Protein AF-A0A1I6V5A1-F1 (afdb_monomer_lite)

Sequence (88 aa):
MARPSKNGDAIKSELKSQFDPDKSVL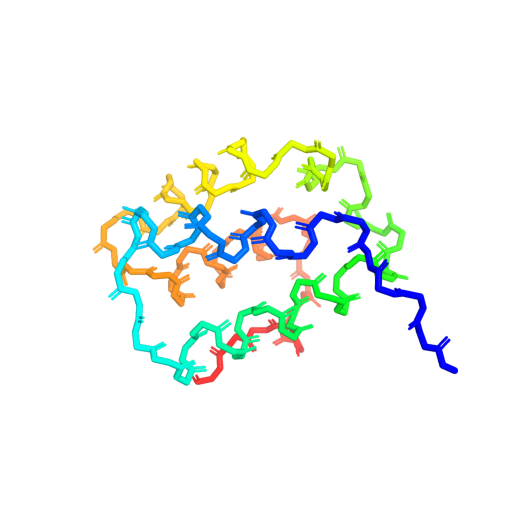EATMERIGEAQQMDEFREYSHWENPEKLVSHLYGFSQEQGLKAGWNRWISVQEGDTARLKID

Structure (mmCIF, N/CA/C/O backbone):
data_AF-A0A1I6V5A1-F1
#
_entry.id   AF-A0A1I6V5A1-F1
#
loop_
_atom_site.group_PDB
_atom_site.id
_atom_site.type_symbol
_atom_site.label_atom_id
_atom_site.label_alt_id
_atom_site.label_comp_id
_atom_site.label_asym_id
_atom_site.label_entity_id
_atom_site.label_seq_id
_atom_site.pdbx_PDB_ins_code
_atom_site.Cartn_x
_atom_site.Cartn_y
_atom_site.Cartn_z
_atom_site.occupancy
_atom_site.B_iso_o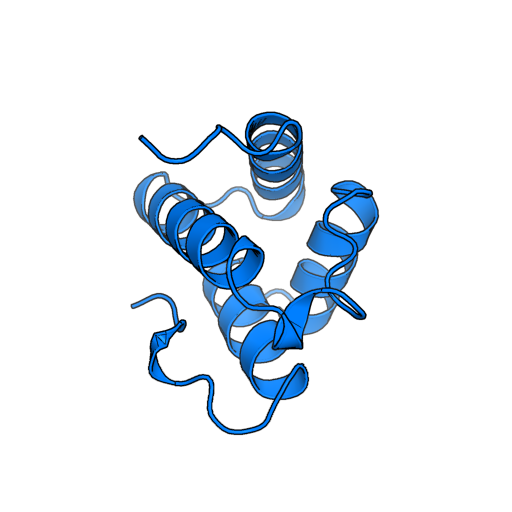r_equiv
_atom_site.auth_seq_id
_atom_site.auth_comp_id
_atom_site.auth_asym_id
_atom_site.auth_atom_id
_atom_site.pdbx_PDB_model_num
ATOM 1 N N . MET A 1 1 ? 20.543 -5.104 8.990 1.00 35.56 1 MET A N 1
ATOM 2 C CA . MET A 1 1 ? 19.605 -4.047 9.427 1.00 35.56 1 MET A CA 1
ATOM 3 C C . MET A 1 1 ? 19.179 -3.288 8.181 1.00 35.56 1 MET A C 1
ATOM 5 O O . MET A 1 1 ? 20.012 -2.597 7.606 1.00 35.56 1 MET A O 1
ATOM 9 N N . ALA A 1 2 ? 17.960 -3.519 7.688 1.00 40.12 2 ALA A N 1
ATOM 10 C CA . ALA A 1 2 ? 17.446 -2.813 6.516 1.00 40.12 2 ALA A CA 1
ATOM 11 C C . ALA A 1 2 ? 17.337 -1.317 6.850 1.00 40.12 2 ALA A C 1
ATOM 13 O O . ALA A 1 2 ? 16.820 -0.956 7.907 1.00 40.12 2 ALA A O 1
ATOM 14 N N . ARG A 1 3 ? 17.895 -0.449 5.999 1.00 41.03 3 ARG A N 1
ATOM 15 C CA . ARG A 1 3 ? 17.754 1.004 6.159 1.00 41.03 3 ARG A CA 1
ATOM 16 C C . ARG A 1 3 ? 16.261 1.337 6.063 1.00 41.03 3 ARG A C 1
ATOM 18 O O . A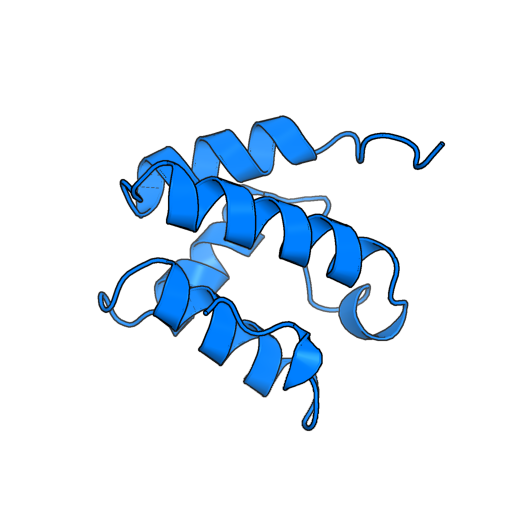RG A 1 3 ? 15.654 0.912 5.081 1.00 41.03 3 ARG A O 1
ATOM 25 N N . PRO A 1 4 ? 15.664 2.075 7.017 1.00 47.62 4 PRO A N 1
ATOM 26 C CA . PRO A 1 4 ? 14.302 2.549 6.840 1.00 47.62 4 PRO A CA 1
ATOM 27 C C . PRO A 1 4 ? 14.277 3.406 5.575 1.00 47.62 4 PRO A C 1
ATOM 29 O O . PRO A 1 4 ? 15.039 4.369 5.445 1.00 47.62 4 PRO A O 1
ATOM 32 N N . SER A 1 5 ? 13.456 3.002 4.608 1.00 53.81 5 SER A N 1
ATOM 33 C CA . SER A 1 5 ? 13.128 3.838 3.461 1.00 53.81 5 SER A CA 1
ATOM 34 C C . SER A 1 5 ? 12.672 5.188 4.002 1.00 53.81 5 SER A C 1
ATOM 36 O O . SER A 1 5 ? 11.780 5.237 4.851 1.00 53.81 5 SER A O 1
ATOM 38 N N . LYS A 1 6 ? 13.294 6.283 3.545 1.00 61.47 6 LYS A N 1
ATOM 39 C CA . LYS A 1 6 ? 12.998 7.655 4.005 1.00 61.47 6 LYS A CA 1
ATOM 40 C C . LYS A 1 6 ? 11.513 8.033 3.871 1.00 61.47 6 LYS A C 1
ATOM 42 O O . LYS A 1 6 ? 11.095 9.027 4.450 1.00 61.47 6 LYS A O 1
ATOM 47 N N . ASN A 1 7 ? 10.729 7.228 3.152 1.00 76.31 7 ASN A N 1
ATOM 48 C CA . ASN A 1 7 ? 9.350 7.513 2.783 1.00 76.31 7 ASN A CA 1
ATOM 49 C C . ASN A 1 7 ? 8.328 6.592 3.472 1.00 76.31 7 ASN A C 1
ATOM 51 O O . ASN A 1 7 ? 7.134 6.749 3.237 1.00 76.31 7 ASN A O 1
ATOM 55 N N . GLY A 1 8 ? 8.753 5.647 4.323 1.00 82.50 8 GLY A N 1
ATOM 56 C CA . GLY A 1 8 ? 7.845 4.686 4.967 1.00 82.50 8 GLY A CA 1
ATOM 57 C C . GLY A 1 8 ? 6.748 5.350 5.809 1.00 82.50 8 GLY A C 1
ATOM 58 O O . GLY A 1 8 ? 5.575 5.006 5.681 1.00 82.50 8 GLY A O 1
ATOM 59 N N . ASP A 1 9 ? 7.106 6.357 6.607 1.00 86.94 9 ASP A N 1
ATOM 60 C CA . ASP A 1 9 ? 6.137 7.094 7.429 1.00 86.94 9 ASP A CA 1
ATOM 61 C C . ASP A 1 9 ? 5.167 7.932 6.583 1.00 86.94 9 ASP A C 1
ATOM 63 O O . ASP A 1 9 ? 3.980 8.015 6.902 1.00 86.94 9 ASP A O 1
ATOM 67 N N . ALA A 1 10 ? 5.643 8.498 5.470 1.00 89.06 10 ALA A N 1
ATOM 68 C CA . ALA A 1 10 ? 4.815 9.276 4.553 1.00 89.06 10 ALA A CA 1
ATOM 69 C C . ALA A 1 10 ? 3.802 8.386 3.812 1.00 89.06 10 ALA A C 1
ATOM 71 O O . ALA A 1 10 ? 2.617 8.706 3.775 1.00 89.06 10 ALA A O 1
ATOM 72 N N . ILE A 1 11 ? 4.239 7.225 3.309 1.00 89.81 11 ILE A N 1
ATOM 73 C CA . ILE A 1 11 ? 3.351 6.234 2.682 1.00 89.81 11 ILE A CA 1
ATOM 74 C C . ILE A 1 11 ? 2.298 5.756 3.685 1.00 89.81 11 ILE A C 1
ATOM 76 O O . ILE A 1 11 ? 1.112 5.722 3.371 1.00 89.81 11 ILE A O 1
ATOM 80 N N . LYS A 1 12 ? 2.708 5.450 4.920 1.00 90.94 12 LYS A N 1
ATOM 81 C CA . LYS A 1 12 ? 1.787 5.032 5.981 1.00 90.94 12 LYS A CA 1
ATOM 82 C C . LYS A 1 12 ? 0.736 6.097 6.297 1.00 90.94 12 LYS A C 1
ATOM 84 O O . LYS A 1 12 ? -0.422 5.750 6.521 1.00 90.94 12 LYS A O 1
ATOM 89 N N . SER A 1 13 ? 1.134 7.368 6.353 1.00 91.56 13 SER A N 1
ATOM 90 C CA . SER A 1 13 ? 0.214 8.485 6.592 1.00 91.56 13 SER A CA 1
ATOM 91 C C . SER A 1 13 ? -0.813 8.616 5.468 1.00 91.56 13 SER A C 1
ATOM 93 O O . SER A 1 13 ? -2.006 8.729 5.736 1.00 91.56 13 SER A O 1
ATOM 95 N N . GLU A 1 14 ? -0.364 8.533 4.219 1.00 92.00 14 GLU A N 1
ATOM 96 C CA . GLU A 1 14 ? -1.229 8.681 3.050 1.00 92.00 14 GLU A CA 1
ATOM 97 C C . GLU A 1 14 ? -2.210 7.506 2.907 1.00 92.00 14 GLU A C 1
ATOM 99 O O . GLU A 1 14 ? -3.405 7.702 2.690 1.00 92.00 14 GLU A O 1
ATOM 104 N N . LEU A 1 15 ? -1.743 6.276 3.149 1.00 91.69 15 LEU A N 1
ATOM 105 C CA . LEU A 1 15 ? -2.593 5.083 3.181 1.00 91.69 15 LEU A CA 1
ATOM 106 C C . LEU A 1 15 ? -3.732 5.209 4.199 1.00 91.69 15 LEU A C 1
ATOM 108 O O . LEU A 1 15 ? -4.865 4.835 3.901 1.00 91.69 15 LEU A O 1
ATOM 112 N N . LYS A 1 16 ? -3.446 5.758 5.387 1.00 91.62 16 LYS A N 1
ATOM 113 C CA . LYS A 1 16 ? -4.474 6.021 6.402 1.00 91.62 16 LYS A CA 1
ATOM 114 C C . LYS A 1 16 ? -5.483 7.063 5.945 1.00 91.62 16 LYS A C 1
ATOM 116 O O . LYS A 1 16 ? -6.668 6.888 6.193 1.00 91.62 16 LYS A O 1
ATOM 121 N N . SER A 1 17 ? -5.017 8.122 5.288 1.00 90.62 17 SER A N 1
ATOM 122 C CA . SER A 1 17 ? -5.886 9.206 4.832 1.00 90.62 17 SER A CA 1
ATOM 123 C C . SER A 1 17 ? -6.865 8.768 3.741 1.00 90.62 17 SER A C 1
ATOM 125 O O . SER A 1 17 ? -7.983 9.269 3.702 1.00 90.62 17 SER A O 1
ATOM 127 N N . GLN A 1 18 ? -6.450 7.866 2.849 1.00 89.44 18 GLN A N 1
ATOM 128 C CA . GLN A 1 18 ? -7.248 7.427 1.698 1.00 89.44 18 GLN A CA 1
ATOM 129 C C . GLN A 1 18 ? -8.141 6.213 1.981 1.00 89.44 18 GLN A C 1
ATOM 131 O O . GLN A 1 18 ? -9.254 6.138 1.471 1.00 89.44 18 GLN A O 1
ATOM 136 N N . PHE A 1 19 ? -7.663 5.247 2.769 1.00 87.25 19 PHE A N 1
ATOM 137 C CA . PHE A 1 19 ? -8.332 3.949 2.906 1.00 87.25 19 PHE A CA 1
ATOM 138 C C . PHE A 1 19 ? -8.948 3.676 4.277 1.00 87.25 19 PHE A C 1
ATOM 140 O O . PHE A 1 19 ? -9.664 2.685 4.394 1.00 87.25 19 PHE A O 1
ATOM 147 N N . ASP A 1 20 ? -8.613 4.475 5.297 1.00 87.81 20 ASP A N 1
ATOM 148 C CA . ASP A 1 20 ? -8.909 4.203 6.715 1.00 87.81 20 ASP A CA 1
ATOM 149 C C . ASP A 1 20 ? -8.777 2.705 7.104 1.00 87.81 20 ASP A C 1
ATOM 151 O O . ASP A 1 20 ? -9.724 2.086 7.590 1.00 87.81 20 ASP A O 1
ATOM 155 N N . PRO A 1 21 ? -7.631 2.051 6.811 1.00 87.12 21 PRO A N 1
ATOM 156 C CA . PRO A 1 21 ? -7.486 0.613 6.987 1.00 87.12 21 PRO A CA 1
ATOM 157 C C . PRO A 1 21 ? -7.298 0.240 8.460 1.00 87.12 21 PRO A C 1
ATOM 159 O O . PRO A 1 21 ? -6.613 0.935 9.219 1.00 87.12 21 PRO A O 1
ATOM 162 N N . ASP A 1 22 ? -7.780 -0.948 8.829 1.00 90.19 22 ASP A N 1
ATOM 163 C CA . ASP A 1 22 ? -7.452 -1.557 10.115 1.00 90.19 22 ASP A CA 1
ATOM 164 C C . ASP A 1 22 ? -5.936 -1.672 10.313 1.00 90.19 22 ASP A C 1
ATOM 166 O O . ASP A 1 22 ? -5.158 -1.868 9.371 1.00 90.19 22 ASP A O 1
ATOM 170 N N . LYS A 1 23 ? -5.506 -1.614 11.578 1.00 88.75 23 LYS A N 1
ATOM 171 C CA . LYS A 1 23 ? -4.085 -1.650 11.948 1.00 88.75 23 LYS A CA 1
ATOM 172 C C . LYS A 1 23 ? -3.345 -2.850 11.339 1.00 88.75 23 LYS A C 1
ATOM 174 O O . LYS A 1 23 ? -2.234 -2.671 10.850 1.00 88.75 23 LYS A O 1
ATOM 179 N N . SER A 1 24 ? -3.957 -4.035 11.342 1.00 90.19 24 SER A N 1
ATOM 180 C CA . SER A 1 24 ? -3.366 -5.260 10.785 1.00 90.19 24 SER A CA 1
ATOM 181 C C . SER A 1 24 ? -3.155 -5.168 9.274 1.00 90.19 24 SER A C 1
ATOM 183 O O . SER A 1 24 ? -2.074 -5.488 8.786 1.00 90.19 24 SER A O 1
ATOM 185 N N . VAL A 1 25 ? -4.154 -4.675 8.536 1.00 90.31 25 VAL A N 1
ATOM 186 C CA . VAL A 1 25 ? -4.080 -4.495 7.080 1.00 90.31 25 VAL A CA 1
ATOM 187 C C . VAL A 1 25 ? -3.014 -3.464 6.731 1.00 90.31 25 VAL A C 1
ATOM 189 O O . VAL A 1 25 ? -2.224 -3.679 5.812 1.00 90.31 25 VAL A O 1
ATOM 192 N N . LEU A 1 26 ? -2.945 -2.364 7.482 1.00 91.31 26 LEU A N 1
ATOM 193 C CA . LEU A 1 26 ? -1.931 -1.336 7.283 1.00 91.31 26 LEU A CA 1
ATOM 194 C C . LEU A 1 26 ? -0.514 -1.863 7.537 1.00 91.31 26 LEU A C 1
ATOM 196 O O . LEU A 1 26 ? 0.381 -1.601 6.738 1.00 91.31 26 LEU A O 1
ATOM 200 N N . GLU A 1 27 ? -0.297 -2.580 8.640 1.00 91.75 27 GLU A N 1
ATOM 201 C CA . GLU A 1 27 ? 1.013 -3.144 8.985 1.00 91.75 27 GLU A CA 1
ATOM 202 C C . GLU A 1 27 ? 1.466 -4.173 7.946 1.00 91.75 27 GLU A C 1
ATOM 204 O O . GLU A 1 27 ? 2.582 -4.053 7.439 1.00 91.75 27 GLU A O 1
ATOM 209 N N . ALA A 1 28 ? 0.578 -5.085 7.539 1.00 91.19 28 ALA A N 1
ATOM 210 C CA . ALA A 1 28 ? 0.863 -6.048 6.479 1.00 91.19 28 ALA A CA 1
ATOM 211 C C . ALA A 1 28 ? 1.180 -5.353 5.145 1.00 91.19 28 ALA A C 1
ATOM 213 O O . ALA A 1 28 ? 2.155 -5.691 4.481 1.00 91.19 28 ALA A O 1
ATOM 214 N N . THR A 1 29 ? 0.410 -4.327 4.764 1.00 91.31 29 THR A N 1
ATOM 215 C CA . THR A 1 29 ? 0.680 -3.556 3.538 1.00 91.31 29 THR A CA 1
ATOM 216 C C . THR A 1 29 ? 2.051 -2.885 3.590 1.00 91.31 29 THR A C 1
ATOM 218 O O . THR A 1 29 ? 2.802 -2.932 2.620 1.00 91.31 29 THR A O 1
ATOM 221 N N . MET A 1 30 ? 2.405 -2.274 4.723 1.00 90.69 30 MET A N 1
ATOM 222 C CA . MET A 1 30 ? 3.691 -1.595 4.889 1.00 90.69 30 MET A CA 1
ATOM 223 C C . MET A 1 30 ? 4.879 -2.560 4.848 1.00 90.69 30 MET A C 1
ATOM 225 O O . MET A 1 30 ? 5.915 -2.209 4.283 1.00 90.69 30 MET A O 1
ATOM 229 N N . GLU A 1 31 ? 4.737 -3.766 5.399 1.00 90.69 31 GLU A N 1
ATOM 230 C CA . GLU A 1 31 ? 5.746 -4.824 5.283 1.00 90.69 31 GLU A CA 1
ATOM 231 C C . GLU A 1 31 ? 5.963 -5.212 3.814 1.00 90.69 31 GLU A C 1
ATOM 233 O O . GLU A 1 31 ? 7.094 -5.172 3.328 1.00 90.69 31 GLU A O 1
ATOM 238 N N . ARG A 1 32 ? 4.877 -5.455 3.067 1.00 88.62 32 ARG A N 1
ATOM 239 C CA . ARG A 1 32 ? 4.945 -5.791 1.635 1.00 88.62 32 ARG A CA 1
ATOM 240 C C . ARG A 1 32 ? 5.513 -4.669 0.772 1.00 88.62 32 ARG A C 1
ATOM 242 O O . ARG A 1 32 ? 6.262 -4.940 -0.161 1.00 88.62 32 ARG A O 1
ATOM 249 N N . ILE A 1 33 ? 5.210 -3.411 1.091 1.00 88.50 33 ILE A N 1
ATOM 250 C CA . ILE A 1 33 ? 5.840 -2.248 0.449 1.00 88.50 33 ILE A CA 1
ATOM 251 C C . ILE A 1 33 ? 7.347 -2.244 0.715 1.00 88.50 33 ILE A C 1
ATOM 253 O O . ILE A 1 33 ? 8.129 -1.994 -0.201 1.00 88.50 33 ILE A O 1
ATOM 257 N N . GLY A 1 34 ? 7.766 -2.549 1.945 1.00 88.06 34 GLY A N 1
ATOM 258 C CA . GLY A 1 34 ? 9.177 -2.685 2.297 1.00 88.06 34 GLY A CA 1
ATOM 259 C C . GLY A 1 34 ? 9.880 -3.793 1.509 1.00 88.06 34 GLY A C 1
ATOM 260 O O . GLY A 1 34 ? 10.981 -3.569 1.008 1.00 88.06 34 GLY A O 1
ATOM 261 N N . GLU A 1 35 ? 9.235 -4.951 1.347 1.00 86.62 35 GLU A N 1
ATOM 262 C CA . GLU A 1 35 ? 9.726 -6.057 0.511 1.00 86.62 35 GLU A CA 1
ATOM 263 C C . GLU A 1 35 ? 9.833 -5.646 -0.965 1.00 86.62 35 GLU A C 1
ATOM 265 O O . GLU A 1 35 ? 10.887 -5.815 -1.579 1.00 86.62 35 GLU A O 1
ATOM 270 N N . ALA A 1 36 ? 8.781 -5.036 -1.520 1.00 85.38 36 ALA A N 1
ATOM 271 C CA . ALA A 1 36 ? 8.743 -4.580 -2.908 1.00 85.38 36 ALA A CA 1
ATOM 272 C C . ALA A 1 36 ? 9.796 -3.496 -3.203 1.00 85.38 36 ALA A C 1
ATOM 274 O O . ALA A 1 36 ? 10.345 -3.449 -4.300 1.00 85.38 36 ALA A O 1
ATOM 275 N N . GLN A 1 37 ? 10.142 -2.654 -2.224 1.00 84.88 37 GLN A N 1
ATOM 276 C CA . GLN A 1 37 ? 11.220 -1.666 -2.348 1.00 84.88 37 GLN A CA 1
ATOM 277 C C . GLN A 1 37 ? 12.618 -2.284 -2.483 1.00 84.88 37 GLN A C 1
ATOM 279 O O . GLN A 1 37 ? 13.525 -1.606 -2.965 1.00 84.88 37 GLN A O 1
ATOM 284 N N . GLN A 1 38 ? 12.816 -3.534 -2.050 1.00 83.56 38 GLN A N 1
ATOM 285 C CA . GLN A 1 38 ? 14.084 -4.254 -2.220 1.00 83.56 38 GLN A CA 1
ATOM 286 C C . GLN A 1 38 ? 14.180 -4.983 -3.568 1.00 83.56 38 GLN A C 1
ATOM 288 O O . GLN A 1 38 ? 15.228 -5.546 -3.875 1.00 83.56 38 GLN A O 1
ATOM 293 N N . MET A 1 39 ? 13.102 -5.009 -4.355 1.00 81.50 39 MET A N 1
ATOM 294 C CA . MET A 1 39 ? 13.047 -5.699 -5.639 1.00 81.50 39 MET A CA 1
ATOM 295 C C . MET A 1 39 ? 13.211 -4.692 -6.780 1.00 81.50 39 MET A C 1
ATOM 297 O O . MET A 1 39 ? 12.422 -3.754 -6.913 1.00 81.50 39 MET A O 1
ATOM 301 N N . ASP A 1 40 ? 14.227 -4.901 -7.620 1.00 78.81 40 ASP A N 1
ATOM 302 C CA . ASP A 1 40 ? 14.529 -4.010 -8.749 1.00 78.81 40 ASP A CA 1
ATOM 303 C C . ASP A 1 40 ? 13.365 -3.923 -9.755 1.00 78.81 40 ASP A C 1
ATOM 305 O O . ASP A 1 40 ? 13.129 -2.856 -10.320 1.00 78.81 40 ASP A O 1
ATOM 309 N N . GLU A 1 41 ? 12.588 -5.002 -9.894 1.00 77.38 41 GLU A N 1
ATOM 310 C CA . GLU A 1 41 ? 11.411 -5.134 -10.773 1.00 77.38 41 GLU A CA 1
ATOM 311 C C . GLU A 1 41 ? 10.365 -4.030 -10.544 1.00 77.38 41 GLU A C 1
ATOM 313 O O . GLU A 1 41 ? 9.789 -3.493 -11.488 1.00 77.38 41 GLU A O 1
ATOM 318 N N . PHE A 1 42 ? 10.150 -3.607 -9.294 1.00 77.69 42 PHE A N 1
ATOM 319 C CA . PHE A 1 42 ? 9.150 -2.579 -9.000 1.00 77.69 42 PHE A CA 1
ATOM 320 C C . PHE A 1 42 ? 9.693 -1.163 -9.094 1.00 77.69 42 PHE A C 1
ATOM 322 O O . PHE A 1 42 ? 8.910 -0.214 -9.036 1.00 77.69 42 PHE A O 1
ATOM 329 N N . ARG A 1 43 ? 11.010 -0.973 -9.201 1.00 76.31 43 ARG A N 1
ATOM 330 C CA . ARG A 1 43 ? 11.647 0.339 -9.028 1.00 76.31 43 ARG A CA 1
ATOM 331 C C . ARG A 1 43 ? 11.176 1.376 -10.050 1.00 76.31 43 ARG A C 1
ATOM 333 O O . ARG A 1 43 ? 11.075 2.551 -9.706 1.00 76.31 43 ARG A O 1
ATOM 340 N N . GLU A 1 44 ? 10.865 0.949 -11.270 1.00 74.19 44 GLU A N 1
ATOM 341 C CA . GLU A 1 44 ? 10.485 1.836 -12.376 1.00 74.19 44 GLU A CA 1
ATOM 342 C C . GLU A 1 44 ? 9.040 2.362 -12.265 1.00 74.19 44 GLU A C 1
ATOM 344 O O . GLU A 1 44 ? 8.759 3.502 -12.640 1.00 74.19 44 GLU A O 1
ATOM 349 N N . TYR A 1 45 ? 8.130 1.590 -11.664 1.00 71.44 45 TYR A N 1
ATOM 350 C CA . TYR A 1 45 ? 6.683 1.856 -11.735 1.00 71.44 45 TYR A CA 1
ATOM 351 C C . TYR A 1 45 ? 6.015 2.224 -10.406 1.00 71.44 45 TYR A C 1
ATOM 353 O O . TYR A 1 45 ? 4.853 2.632 -10.355 1.00 71.44 45 TYR A O 1
ATOM 361 N N . SER A 1 46 ? 6.738 2.072 -9.306 1.00 75.19 46 SER A N 1
ATOM 362 C CA . SER A 1 46 ? 6.195 2.167 -7.950 1.00 75.19 46 SER A CA 1
ATOM 363 C C . SER A 1 46 ? 6.148 3.561 -7.361 1.00 75.19 46 SER A C 1
ATOM 365 O O . SER A 1 46 ? 5.470 3.769 -6.360 1.00 75.19 46 SER A O 1
ATOM 367 N N . HIS A 1 47 ? 6.828 4.533 -7.973 1.00 81.81 47 HIS A N 1
ATOM 368 C CA . HIS A 1 47 ? 6.847 5.909 -7.481 1.00 81.81 47 HIS A CA 1
ATOM 369 C C . HIS A 1 47 ? 7.189 5.990 -5.980 1.00 81.81 47 HIS A C 1
ATOM 371 O O . HIS A 1 47 ? 6.601 6.790 -5.261 1.00 81.81 47 HIS A O 1
ATOM 377 N N . TRP A 1 48 ? 8.148 5.186 -5.493 1.00 83.56 48 TRP A N 1
ATOM 378 C CA . TRP A 1 48 ? 8.521 5.144 -4.068 1.00 83.56 48 TRP A CA 1
ATOM 379 C C . TRP A 1 48 ? 8.885 6.513 -3.475 1.00 83.56 48 TRP A C 1
ATOM 381 O O . TRP A 1 48 ? 8.776 6.712 -2.266 1.00 83.56 48 TRP A O 1
ATOM 391 N N . GLU A 1 49 ? 9.333 7.448 -4.314 1.00 83.88 49 GLU A N 1
ATOM 392 C CA . GLU A 1 49 ? 9.675 8.828 -3.950 1.00 83.88 49 GLU A CA 1
ATOM 393 C C . GLU A 1 49 ? 8.467 9.775 -3.886 1.00 83.88 49 GLU A C 1
ATOM 395 O O . GLU A 1 49 ? 8.597 10.896 -3.405 1.00 83.88 49 GLU A O 1
ATOM 400 N N . ASN A 1 50 ? 7.290 9.332 -4.332 1.00 88.31 50 ASN A N 1
ATOM 401 C CA . ASN A 1 50 ? 6.045 10.090 -4.318 1.00 88.31 50 ASN A CA 1
ATOM 402 C C . ASN A 1 50 ? 4.912 9.257 -3.673 1.00 88.31 50 ASN A C 1
ATOM 404 O O . ASN A 1 50 ? 4.163 8.572 -4.379 1.00 88.31 50 ASN A O 1
ATOM 408 N N . PRO A 1 51 ? 4.783 9.317 -2.331 1.00 87.94 51 PRO A N 1
ATOM 409 C CA . PRO A 1 51 ? 3.763 8.592 -1.574 1.00 87.94 51 PRO A CA 1
ATOM 410 C C . PRO A 1 51 ? 2.333 8.853 -2.056 1.00 87.94 51 PRO A C 1
ATOM 412 O O . PRO A 1 51 ? 1.572 7.905 -2.219 1.00 87.94 51 PRO A O 1
ATOM 415 N N . GLU A 1 52 ? 1.988 10.108 -2.355 1.00 90.00 52 GLU A N 1
ATOM 416 C CA . GLU A 1 52 ? 0.659 10.495 -2.850 1.00 90.00 52 GLU A CA 1
ATOM 417 C C . GLU A 1 52 ? 0.318 9.777 -4.156 1.00 90.00 52 GLU A C 1
ATOM 419 O O . GLU A 1 52 ? -0.766 9.215 -4.312 1.00 90.00 52 GLU A O 1
ATOM 424 N N . LYS A 1 53 ? 1.268 9.732 -5.097 1.00 89.62 53 LYS A N 1
ATOM 425 C CA . LYS A 1 53 ? 1.063 9.061 -6.382 1.00 89.62 53 LYS A CA 1
ATOM 426 C C . LYS A 1 53 ? 0.943 7.545 -6.227 1.00 89.62 53 LYS A C 1
ATOM 428 O O . LYS A 1 53 ? 0.077 6.946 -6.864 1.00 89.62 53 LYS A O 1
ATOM 433 N N . LEU A 1 54 ? 1.772 6.929 -5.378 1.00 88.62 54 LEU A N 1
ATOM 434 C CA . LEU A 1 54 ? 1.661 5.503 -5.057 1.00 88.62 54 LEU A CA 1
ATOM 435 C C . LEU A 1 54 ? 0.276 5.185 -4.480 1.00 88.62 54 LEU A C 1
ATOM 437 O O . LEU A 1 54 ? -0.401 4.283 -4.971 1.00 88.62 54 LEU A O 1
ATOM 441 N N . VAL A 1 55 ? -0.166 5.929 -3.465 1.00 90.25 55 VAL A N 1
ATOM 442 C CA . VAL A 1 55 ? -1.454 5.674 -2.812 1.00 90.25 55 VAL A CA 1
ATOM 443 C C . VAL A 1 55 ? -2.626 5.970 -3.742 1.00 90.25 55 VAL A C 1
ATOM 445 O O . VAL A 1 55 ? -3.570 5.188 -3.780 1.00 90.25 55 VAL A O 1
ATOM 448 N N . SER A 1 56 ? -2.542 7.015 -4.565 1.00 90.06 56 SER A N 1
ATOM 449 C CA . SER A 1 56 ? -3.534 7.303 -5.605 1.00 90.06 56 SER A CA 1
ATOM 450 C C . SER A 1 56 ? -3.670 6.147 -6.604 1.00 90.06 56 SER A C 1
ATOM 452 O O . SER A 1 56 ? -4.783 5.727 -6.925 1.00 90.06 56 SER A O 1
ATOM 454 N N . HIS A 1 57 ? -2.553 5.546 -7.034 1.00 89.25 57 HIS A N 1
ATOM 455 C CA . HIS A 1 57 ? -2.591 4.336 -7.858 1.00 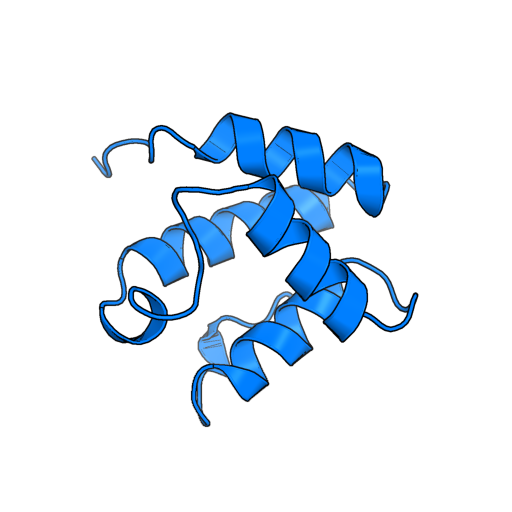89.25 57 HIS A CA 1
ATOM 456 C C . HIS A 1 57 ? -3.244 3.170 -7.116 1.00 89.25 57 HIS A C 1
ATOM 458 O O . HIS A 1 57 ? -4.146 2.540 -7.665 1.00 89.25 57 HIS A O 1
ATOM 464 N N . LEU A 1 58 ? -2.833 2.892 -5.874 1.00 90.06 58 LEU A N 1
ATOM 465 C CA . LEU A 1 58 ? -3.441 1.836 -5.059 1.00 90.06 58 LEU A CA 1
ATOM 466 C C . LEU A 1 58 ? -4.954 2.042 -4.920 1.00 90.06 58 LEU A C 1
ATOM 468 O O . LEU A 1 58 ? -5.712 1.079 -5.030 1.00 90.06 58 LEU A O 1
ATOM 472 N N . TYR A 1 59 ? -5.402 3.284 -4.731 1.00 89.56 59 TYR A N 1
ATOM 473 C CA . TYR A 1 59 ? -6.818 3.624 -4.622 1.00 89.56 59 TYR A CA 1
ATOM 474 C C . TYR A 1 59 ? -7.551 3.362 -5.935 1.00 89.56 59 TYR A C 1
ATOM 476 O O . TYR A 1 59 ? -8.554 2.645 -5.952 1.00 89.56 59 TYR A O 1
ATOM 484 N N . GLY A 1 60 ? -6.987 3.816 -7.056 1.00 89.12 60 GLY A N 1
ATOM 485 C CA . GLY A 1 60 ? -7.495 3.510 -8.392 1.00 89.12 60 GLY A CA 1
ATOM 486 C C . GLY A 1 60 ? -7.596 2.005 -8.663 1.00 89.12 60 GLY A C 1
ATOM 487 O O . GLY A 1 60 ? -8.604 1.540 -9.192 1.00 89.12 60 GLY A O 1
ATOM 488 N N . PHE A 1 61 ? -6.606 1.210 -8.248 1.00 88.62 61 PHE A N 1
ATOM 489 C CA . PHE A 1 61 ? -6.649 -0.249 -8.382 1.00 88.62 61 PHE A CA 1
ATOM 490 C C . PHE A 1 61 ? -7.651 -0.912 -7.435 1.00 88.62 61 PHE A C 1
ATOM 492 O O . PHE A 1 61 ? -8.219 -1.951 -7.782 1.00 88.62 61 PHE A O 1
ATOM 499 N N . SER A 1 62 ? -7.902 -0.318 -6.269 1.00 89.88 62 SER A N 1
ATOM 500 C CA . SER A 1 62 ? -8.840 -0.874 -5.296 1.00 89.88 62 SER A CA 1
ATOM 501 C C . SER A 1 62 ? -10.283 -0.829 -5.777 1.00 89.88 62 SER A C 1
ATOM 503 O O . SER A 1 62 ? -11.054 -1.696 -5.385 1.00 89.88 62 SER A O 1
ATOM 505 N N . GLN A 1 63 ? -10.647 0.140 -6.632 1.00 85.75 63 GLN A N 1
ATOM 506 C CA . GLN A 1 63 ? -12.033 0.342 -7.075 1.00 85.75 63 GLN A CA 1
ATOM 507 C C . GLN A 1 63 ? -13.003 0.361 -5.873 1.00 85.75 63 GLN A C 1
ATOM 509 O O . GLN A 1 63 ? -14.024 -0.320 -5.895 1.00 85.75 63 GLN A O 1
ATOM 514 N N . GLU A 1 64 ? -12.622 1.061 -4.794 1.00 81.75 64 GLU A N 1
ATOM 515 C CA . GLU A 1 64 ? -13.369 1.170 -3.524 1.00 81.75 64 GLU A CA 1
ATOM 516 C C . GLU A 1 64 ? -13.473 -0.131 -2.698 1.00 81.75 64 GLU A C 1
ATOM 518 O O . GLU A 1 64 ? -14.127 -0.165 -1.661 1.00 81.75 64 GLU A O 1
ATOM 523 N N . GLN A 1 65 ? -12.766 -1.200 -3.080 1.00 85.25 65 GLN A N 1
ATOM 524 C CA . GLN A 1 65 ? -12.736 -2.478 -2.343 1.00 85.25 65 GLN A CA 1
ATOM 525 C C . GLN A 1 65 ? -11.719 -2.494 -1.185 1.00 85.25 65 GLN A C 1
ATOM 527 O O . GLN A 1 65 ? -11.434 -3.544 -0.605 1.00 85.25 65 GLN A O 1
ATOM 532 N N . GLY A 1 66 ? -11.145 -1.335 -0.855 1.00 89.19 66 GLY A N 1
ATOM 533 C CA . GLY A 1 66 ? -10.203 -1.162 0.247 1.00 89.19 66 GLY A CA 1
ATOM 534 C C . GLY A 1 66 ? -8.741 -1.467 -0.098 1.00 89.19 66 GLY A C 1
ATOM 535 O O . GLY A 1 66 ? -8.390 -1.926 -1.190 1.00 89.19 66 GLY A O 1
ATOM 536 N N . LEU A 1 67 ? -7.863 -1.202 0.873 1.00 91.75 67 LEU A N 1
ATOM 537 C CA . LEU A 1 67 ? -6.409 -1.212 0.682 1.00 91.75 67 LEU A CA 1
ATOM 538 C C . LEU A 1 67 ? -5.869 -2.573 0.225 1.00 91.75 67 LEU A C 1
ATOM 540 O O . LEU A 1 67 ? -5.051 -2.645 -0.690 1.00 91.75 67 LEU A O 1
ATOM 544 N N . LYS A 1 68 ? -6.370 -3.660 0.817 1.00 91.31 68 LYS A N 1
ATOM 545 C CA . LYS A 1 68 ? -5.967 -5.030 0.473 1.00 91.31 68 LYS A CA 1
ATOM 546 C C . LYS A 1 68 ? -6.198 -5.341 -1.008 1.00 91.31 68 LYS A C 1
ATOM 548 O O . LYS A 1 68 ? -5.313 -5.874 -1.675 1.00 91.31 68 LYS A O 1
ATOM 553 N N . ALA A 1 69 ? -7.370 -4.983 -1.534 1.00 89.81 69 ALA A N 1
ATOM 554 C CA . ALA A 1 69 ? -7.700 -5.178 -2.943 1.00 89.81 69 ALA A CA 1
ATOM 555 C C . ALA A 1 69 ? -6.837 -4.289 -3.851 1.00 89.81 69 ALA A C 1
ATOM 557 O O . ALA A 1 69 ? -6.316 -4.767 -4.860 1.00 89.81 69 ALA A O 1
ATOM 558 N N . GLY A 1 70 ? -6.631 -3.027 -3.455 1.00 91.75 70 GLY A N 1
ATOM 559 C CA . GLY A 1 70 ? -5.768 -2.085 -4.170 1.00 91.75 70 GLY A CA 1
ATOM 560 C C . GLY A 1 70 ? -4.338 -2.588 -4.314 1.00 91.75 70 GLY A C 1
ATOM 561 O O . GLY A 1 70 ? -3.818 -2.647 -5.427 1.00 91.75 70 GLY A O 1
ATOM 562 N N . TRP A 1 71 ? -3.738 -3.039 -3.213 1.00 91.94 71 TRP A N 1
ATOM 563 C CA . TRP A 1 71 ? -2.403 -3.631 -3.206 1.00 91.94 71 TRP A CA 1
ATOM 564 C C . TRP A 1 71 ? -2.319 -4.901 -4.054 1.00 91.94 71 TRP A C 1
ATOM 566 O O . TRP A 1 71 ? -1.478 -4.993 -4.946 1.00 91.94 71 TRP A O 1
ATOM 576 N N . ASN A 1 72 ? -3.219 -5.865 -3.829 1.00 90.25 72 ASN A N 1
ATOM 577 C CA . ASN A 1 72 ? -3.188 -7.146 -4.536 1.00 90.25 72 ASN A CA 1
ATOM 578 C C . ASN A 1 72 ? -3.370 -6.977 -6.051 1.00 90.25 72 ASN A C 1
ATOM 580 O O . ASN A 1 72 ? -2.792 -7.735 -6.834 1.00 90.25 72 ASN A O 1
ATOM 584 N N . ARG A 1 73 ? -4.153 -5.986 -6.484 1.00 88.62 73 ARG A N 1
ATOM 585 C CA . ARG A 1 73 ? -4.319 -5.682 -7.905 1.00 88.62 73 ARG A CA 1
ATOM 586 C C . ARG A 1 73 ? -3.140 -4.893 -8.464 1.00 88.62 73 ARG A C 1
ATOM 588 O O . ARG A 1 73 ? -2.683 -5.234 -9.549 1.00 88.62 73 ARG A O 1
ATOM 595 N N . TRP A 1 74 ? -2.626 -3.905 -7.731 1.00 89.06 74 TRP A N 1
ATOM 596 C CA . TRP A 1 74 ? -1.428 -3.162 -8.121 1.00 89.06 74 TRP A CA 1
ATOM 597 C C . TRP A 1 74 ? -0.250 -4.112 -8.354 1.00 89.06 74 TRP A C 1
ATOM 599 O O . TRP A 1 74 ? 0.299 -4.124 -9.450 1.00 89.06 74 TRP A O 1
ATOM 609 N N . ILE A 1 75 ? 0.059 -4.997 -7.399 1.00 86.00 75 ILE A N 1
ATOM 610 C CA . ILE A 1 75 ? 1.183 -5.938 -7.522 1.00 86.00 75 ILE A CA 1
ATOM 611 C C . ILE A 1 75 ? 1.004 -6.907 -8.703 1.00 86.00 75 ILE A C 1
ATOM 613 O O . ILE A 1 75 ? 1.959 -7.176 -9.425 1.00 86.00 75 ILE A O 1
ATOM 617 N N . SER A 1 76 ? -0.233 -7.361 -8.958 1.00 83.81 76 SER A N 1
ATOM 618 C CA . SER A 1 76 ? -0.550 -8.255 -10.085 1.00 83.81 76 SER A CA 1
ATOM 619 C C . SER A 1 76 ? -0.400 -7.570 -11.448 1.00 83.81 76 SER A C 1
ATOM 621 O O . SER A 1 76 ? -0.180 -8.242 -12.450 1.00 83.81 76 SER A O 1
ATOM 623 N N . VAL A 1 77 ? -0.558 -6.243 -11.501 1.00 82.62 77 VAL A N 1
ATOM 624 C CA . VAL A 1 77 ? -0.360 -5.440 -12.717 1.00 82.62 77 VAL A CA 1
ATOM 625 C C . VAL A 1 77 ? 1.119 -5.121 -12.939 1.00 82.62 77 VAL A C 1
ATOM 627 O O . VAL A 1 77 ? 1.531 -5.019 -14.089 1.00 82.62 77 VAL A O 1
ATOM 630 N N . GLN A 1 78 ? 1.904 -4.963 -11.869 1.00 76.12 78 GLN A N 1
ATOM 631 C CA . GLN A 1 78 ? 3.296 -4.521 -11.967 1.00 76.12 78 GLN A CA 1
ATOM 632 C C . GLN A 1 78 ? 4.284 -5.585 -12.456 1.00 76.12 78 GLN A C 1
ATOM 634 O O . GLN A 1 78 ? 5.294 -5.201 -13.018 1.00 76.12 78 GLN A O 1
ATOM 639 N N . GLU A 1 79 ? 4.001 -6.880 -12.306 1.00 67.44 79 GLU A N 1
ATOM 640 C CA . GLU A 1 79 ? 4.583 -7.972 -13.103 1.00 67.44 79 GLU A CA 1
ATOM 641 C C . GLU A 1 79 ? 3.867 -9.288 -12.742 1.00 67.44 79 GLU A C 1
ATOM 643 O O . GLU A 1 79 ? 3.371 -9.469 -11.627 1.00 67.44 79 GLU A O 1
ATOM 648 N N . GLY A 1 80 ? 3.758 -10.196 -13.715 1.00 55.56 80 GLY A N 1
ATOM 649 C CA . GLY A 1 80 ? 2.717 -11.231 -13.772 1.00 55.56 80 GLY A CA 1
ATOM 650 C C . GLY A 1 80 ? 2.756 -12.371 -12.745 1.00 55.56 80 GLY A C 1
ATOM 651 O O . GLY A 1 80 ? 1.849 -13.199 -12.786 1.00 55.56 80 GLY A O 1
ATOM 652 N N . ASP A 1 81 ? 3.732 -12.445 -11.831 1.00 52.81 81 ASP A N 1
ATOM 653 C CA . ASP A 1 81 ? 3.796 -13.539 -10.842 1.00 52.81 81 ASP A CA 1
ATOM 654 C C . ASP A 1 81 ? 4.336 -13.126 -9.462 1.00 52.81 81 ASP A C 1
ATOM 656 O O . ASP A 1 81 ? 5.244 -13.713 -8.874 1.00 52.81 81 ASP A O 1
ATOM 660 N N . THR A 1 82 ? 3.744 -12.080 -8.897 1.00 63.12 82 THR A N 1
ATOM 661 C CA . THR A 1 82 ? 4.069 -11.581 -7.551 1.00 63.12 82 THR A CA 1
ATOM 662 C C . THR A 1 82 ? 3.102 -12.129 -6.501 1.00 63.12 82 THR A C 1
ATOM 664 O O . THR A 1 82 ? 2.787 -11.476 -5.504 1.00 63.12 82 THR A O 1
ATOM 667 N N . ALA A 1 83 ? 2.639 -13.374 -6.689 1.00 67.44 83 ALA A N 1
ATOM 668 C CA . ALA A 1 83 ? 1.697 -14.038 -5.785 1.00 67.44 83 ALA A CA 1
ATOM 669 C C . ALA A 1 83 ? 2.183 -14.044 -4.326 1.00 67.44 83 ALA A C 1
ATOM 671 O O . ALA A 1 83 ? 1.376 -13.906 -3.410 1.00 67.44 83 ALA A O 1
ATOM 672 N N . ARG A 1 84 ? 3.505 -14.117 -4.117 1.00 76.75 84 ARG A N 1
ATOM 673 C CA . ARG A 1 84 ? 4.137 -14.115 -2.789 1.00 76.75 84 ARG A CA 1
ATOM 674 C C . ARG A 1 84 ? 4.018 -12.798 -2.015 1.00 76.75 84 ARG A C 1
ATOM 676 O O . ARG A 1 84 ? 4.229 -12.827 -0.811 1.00 76.75 84 ARG A O 1
ATOM 683 N N . LEU 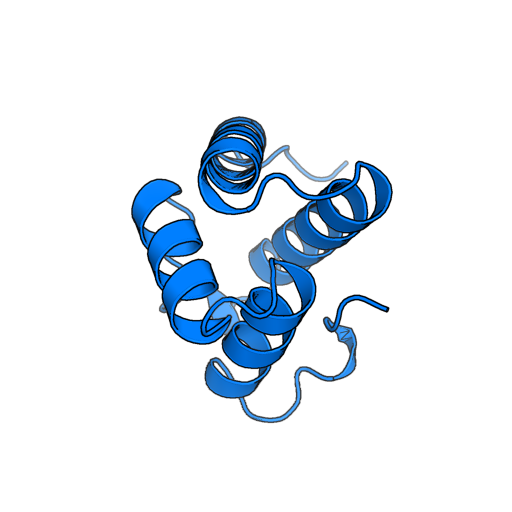A 1 85 ? 3.729 -11.676 -2.685 1.00 80.75 85 LEU A N 1
ATOM 684 C CA . LEU A 1 85 ? 3.662 -10.327 -2.094 1.00 80.75 85 LEU A CA 1
ATOM 685 C C . LEU A 1 85 ? 2.230 -9.885 -1.768 1.00 80.75 85 LEU A C 1
ATOM 687 O O . LEU A 1 85 ? 2.018 -8.760 -1.310 1.00 80.75 85 LEU A O 1
ATOM 691 N N . LYS A 1 86 ? 1.236 -10.742 -2.019 1.00 83.00 86 LYS A N 1
ATOM 692 C CA . LYS A 1 86 ? -0.161 -10.454 -1.692 1.00 83.00 86 LYS A CA 1
ATOM 693 C C . LYS A 1 86 ? -0.347 -10.358 -0.176 1.00 83.00 86 LYS A C 1
ATOM 695 O O . LYS A 1 86 ? 0.347 -11.013 0.605 1.00 83.00 86 LYS A O 1
ATOM 700 N N . ILE A 1 87 ? -1.273 -9.499 0.226 1.00 84.38 87 ILE A N 1
ATOM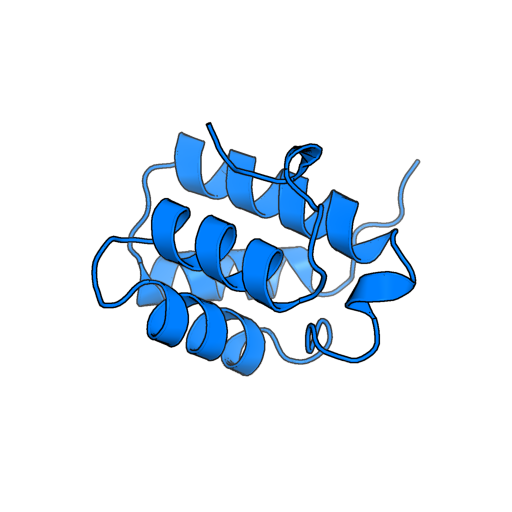 701 C CA . ILE A 1 87 ? -1.694 -9.361 1.621 1.00 84.38 87 ILE A CA 1
ATOM 702 C C . ILE A 1 87 ? -2.804 -10.386 1.867 1.00 84.38 87 ILE A C 1
ATOM 704 O O . ILE A 1 87 ? -3.764 -10.423 1.085 1.00 84.38 87 ILE A O 1
ATOM 708 N N . ASP A 1 88 ? -2.657 -11.191 2.924 1.00 76.31 88 ASP A N 1
ATOM 709 C CA . ASP A 1 88 ? -3.594 -12.243 3.356 1.00 76.31 88 ASP A CA 1
ATOM 710 C C . ASP A 1 88 ? -4.733 -11.755 4.255 1.00 76.31 88 ASP A C 1
ATOM 712 O O . ASP A 1 88 ? -4.738 -10.586 4.706 1.00 76.31 88 ASP A O 1
#

Foldseek 3Di:
DDDPLPCLVVLLVLLCVQFVDDPLQSVLLSVLVVVLVVDPLCVVPQPSVDSNVNNVQLNVQCVNVGNQSSSVRVQCVSDPDVPVSHRD

Organism: NCBI:txid619731

pLDDT: mean 82.29, std 12.56, range [35.56, 92.0]

Secondary structure (DSSP, 8-state):
-PPPPTTHHHHHHHHHHHH---HHHHHHHHHHHHHHHT-GGGTTTS-TT-HHHHHHHHHHHHTTS-HHHHHHHHHHHHSTT-GGG---

Radius of gyration: 11.74 Å; chains: 1; bounding box: 33×25×26 Å